Protein AF-A0A818IK71-F1 (afdb_monomer)

pLDDT: mean 75.48, std 11.67, range [51.28, 91.12]

Structure (mmCIF, N/CA/C/O backbone):
data_AF-A0A818IK71-F1
#
_entry.id   AF-A0A818IK71-F1
#
loop_
_atom_site.group_PDB
_atom_site.id
_atom_site.type_symbol
_atom_site.label_atom_id
_atom_site.label_alt_id
_atom_site.label_comp_id
_atom_site.label_asym_id
_atom_site.label_entity_id
_atom_site.label_seq_id
_atom_site.pdbx_PDB_ins_code
_atom_site.Cartn_x
_atom_site.Cartn_y
_atom_site.Cartn_z
_atom_site.occupancy
_atom_site.B_iso_or_equiv
_atom_site.auth_seq_id
_atom_site.auth_comp_id
_atom_site.auth_asym_id
_atom_site.auth_atom_id
_atom_site.pdbx_PDB_model_num
ATOM 1 N N . MET A 1 1 ? 51.322 -17.852 -29.581 1.00 52.16 1 MET A N 1
ATOM 2 C CA . MET A 1 1 ? 50.032 -17.167 -29.373 1.00 52.16 1 MET A CA 1
ATOM 3 C C . MET A 1 1 ? 49.136 -17.430 -30.568 1.00 52.16 1 MET A C 1
ATOM 5 O O . MET A 1 1 ? 49.521 -17.115 -31.693 1.00 52.16 1 MET A O 1
ATOM 9 N N . SER A 1 2 ? 48.009 -18.091 -30.328 1.00 68.38 2 SER A N 1
ATOM 10 C CA . SER A 1 2 ? 47.021 -18.501 -31.328 1.00 68.38 2 SER A CA 1
ATOM 11 C C . SER A 1 2 ? 46.136 -17.320 -31.744 1.00 68.38 2 SER A C 1
ATOM 13 O O . SER A 1 2 ? 45.881 -16.411 -30.957 1.00 68.38 2 SER A O 1
ATOM 15 N N . ALA A 1 3 ? 45.623 -17.326 -32.978 1.00 66.44 3 ALA A N 1
ATOM 16 C CA . ALA A 1 3 ? 44.717 -16.287 -33.482 1.00 66.44 3 ALA A CA 1
ATOM 17 C C . ALA A 1 3 ? 43.432 -16.138 -32.638 1.00 66.44 3 ALA A C 1
ATOM 19 O O . ALA A 1 3 ? 42.824 -15.070 -32.630 1.00 66.44 3 ALA A O 1
ATOM 20 N N . ALA A 1 4 ? 43.043 -17.187 -31.905 1.00 66.56 4 ALA A N 1
ATOM 21 C CA . ALA A 1 4 ? 41.929 -17.151 -30.962 1.00 66.56 4 ALA A CA 1
ATOM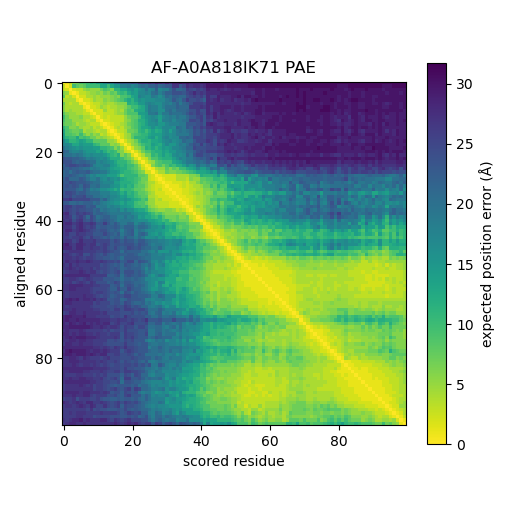 22 C C . ALA A 1 4 ? 42.236 -16.307 -29.711 1.00 66.56 4 ALA A C 1
ATOM 24 O O . ALA A 1 4 ? 41.365 -15.586 -29.237 1.00 66.56 4 ALA A O 1
ATOM 25 N N . GLU A 1 5 ? 43.479 -16.336 -29.222 1.00 63.03 5 GLU A N 1
ATOM 26 C CA . GLU A 1 5 ? 43.912 -15.546 -28.060 1.00 63.03 5 GLU A CA 1
ATOM 27 C C . GLU A 1 5 ? 43.975 -14.058 -28.413 1.00 63.03 5 GLU A C 1
ATOM 29 O O . GLU A 1 5 ? 43.506 -13.230 -27.646 1.00 63.03 5 GLU A O 1
ATOM 34 N N . ARG A 1 6 ? 44.433 -13.721 -29.628 1.00 61.62 6 ARG A N 1
ATOM 35 C CA . ARG A 1 6 ? 44.440 -12.333 -30.127 1.00 61.62 6 ARG A CA 1
ATOM 36 C C . ARG A 1 6 ? 43.037 -11.756 -30.317 1.00 61.62 6 ARG A C 1
ATOM 38 O O . ARG A 1 6 ? 42.833 -10.580 -30.059 1.00 61.62 6 ARG A O 1
ATOM 45 N N . LYS A 1 7 ? 42.071 -12.568 -30.763 1.00 63.56 7 LYS A N 1
ATOM 46 C CA . LYS A 1 7 ? 40.665 -12.142 -30.879 1.00 63.56 7 LYS A CA 1
ATOM 47 C C . LYS A 1 7 ? 40.010 -11.949 -29.517 1.00 63.56 7 LYS A C 1
ATOM 49 O O . LYS A 1 7 ? 39.243 -11.012 -29.357 1.00 63.56 7 LYS A O 1
ATOM 54 N N . LYS A 1 8 ? 40.319 -12.822 -28.556 1.00 64.12 8 LYS A N 1
ATOM 55 C CA . LYS A 1 8 ? 39.817 -12.705 -27.186 1.00 64.12 8 LYS A CA 1
ATOM 56 C C . LYS A 1 8 ? 40.383 -11.460 -26.499 1.00 64.12 8 LYS A C 1
ATOM 58 O O . LYS A 1 8 ? 39.615 -10.695 -25.944 1.00 64.12 8 LYS A O 1
ATOM 63 N N . GLN A 1 9 ? 41.683 -11.218 -26.645 1.00 59.75 9 GLN A N 1
ATOM 64 C CA . GLN A 1 9 ? 42.355 -10.044 -26.092 1.00 59.75 9 GLN A CA 1
ATOM 65 C C . GLN A 1 9 ? 41.869 -8.734 -26.732 1.00 59.75 9 GLN A C 1
ATOM 67 O O . GLN A 1 9 ? 41.582 -7.790 -26.016 1.00 59.75 9 GLN A O 1
ATOM 72 N N . ALA A 1 10 ? 41.662 -8.700 -28.054 1.00 61.91 10 ALA A N 1
ATOM 73 C CA . ALA A 1 10 ? 41.094 -7.527 -28.726 1.00 61.91 10 ALA A CA 1
ATOM 74 C C . ALA A 1 10 ? 39.627 -7.257 -28.344 1.00 61.91 10 ALA A C 1
ATOM 76 O O . ALA A 1 10 ? 39.170 -6.122 -28.415 1.00 61.91 10 ALA A O 1
ATOM 77 N N . GLN A 1 11 ? 38.872 -8.294 -27.971 1.00 58.72 11 GLN A N 1
ATOM 78 C CA . GLN A 1 11 ? 37.500 -8.132 -27.496 1.00 58.72 11 GLN A CA 1
ATOM 79 C C . GLN A 1 11 ? 37.454 -7.649 -26.042 1.00 58.72 11 GLN A C 1
ATOM 81 O O . GLN A 1 11 ? 36.619 -6.819 -25.711 1.00 58.72 11 GLN A O 1
ATOM 86 N N . GLU A 1 12 ? 38.380 -8.115 -25.209 1.00 60.09 12 GLU A N 1
ATOM 87 C CA . GLU A 1 12 ? 38.538 -7.676 -23.819 1.00 60.09 12 GLU A CA 1
ATOM 88 C C . GLU A 1 12 ? 39.040 -6.218 -23.755 1.00 60.09 12 GLU A C 1
ATOM 90 O O . GLU A 1 12 ? 38.480 -5.413 -23.020 1.00 60.09 12 GLU A O 1
ATOM 95 N N . GLU A 1 13 ? 39.982 -5.833 -24.626 1.00 57.97 13 GLU A N 1
ATOM 96 C CA . G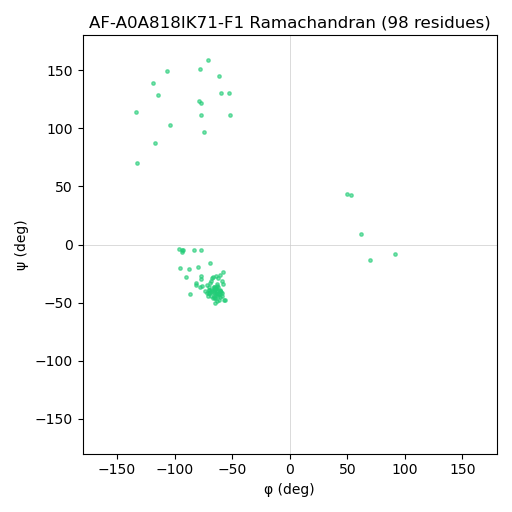LU A 1 13 ? 40.426 -4.438 -24.802 1.00 57.97 13 GLU A CA 1
ATOM 97 C C . GLU A 1 13 ? 39.296 -3.529 -25.324 1.00 57.97 13 GLU A C 1
ATOM 99 O O . GLU A 1 13 ? 39.151 -2.399 -24.865 1.00 57.97 13 GLU A O 1
ATOM 104 N N . ALA A 1 14 ? 38.442 -4.022 -26.230 1.00 59.28 14 ALA A N 1
ATOM 105 C CA . ALA A 1 14 ? 37.281 -3.269 -26.712 1.00 59.28 14 ALA A CA 1
ATOM 106 C C . ALA A 1 14 ? 36.189 -3.091 -25.638 1.00 59.28 14 ALA A C 1
ATOM 108 O O . ALA A 1 14 ? 35.495 -2.074 -25.628 1.00 59.28 14 ALA A O 1
ATOM 109 N N . GLU A 1 15 ? 36.019 -4.064 -24.738 1.00 57.16 15 GLU A N 1
ATOM 110 C CA . GLU A 1 15 ? 35.119 -3.965 -23.581 1.00 57.16 15 GLU A CA 1
ATOM 111 C C . GLU A 1 15 ? 35.668 -2.997 -22.513 1.00 57.16 15 GLU A C 1
ATOM 113 O O . GLU A 1 15 ? 34.892 -2.262 -21.899 1.00 57.16 15 GLU A O 1
ATOM 118 N N . GLU A 1 16 ? 36.992 -2.936 -22.338 1.00 56.38 16 GLU A N 1
ATOM 119 C CA . GLU A 1 16 ? 37.672 -2.011 -21.421 1.00 56.38 16 GLU A CA 1
ATOM 120 C C . GLU A 1 16 ? 37.683 -0.560 -21.951 1.00 56.38 16 GLU A C 1
ATOM 122 O O . GLU A 1 16 ? 37.383 0.370 -21.199 1.00 56.38 16 GLU A O 1
ATOM 127 N N . GLU A 1 17 ? 37.894 -0.339 -23.256 1.00 55.78 17 GLU A N 1
ATOM 128 C CA . GLU A 1 17 ? 37.748 0.988 -23.889 1.00 55.78 17 GLU A CA 1
ATOM 129 C C . GLU A 1 17 ? 36.303 1.519 -23.821 1.00 55.78 17 GLU A C 1
ATOM 131 O O . GLU A 1 17 ? 36.088 2.717 -23.613 1.00 55.78 17 GLU A O 1
ATOM 136 N N . LEU A 1 18 ? 35.299 0.637 -23.926 1.00 56.91 18 LEU A N 1
ATOM 137 C CA . LEU A 1 18 ? 33.885 0.996 -23.747 1.00 56.91 18 LEU A CA 1
ATOM 138 C C . LEU A 1 18 ? 33.587 1.467 -22.309 1.00 56.91 18 LEU A C 1
ATOM 140 O O . LEU A 1 18 ? 32.656 2.246 -22.097 1.00 56.91 18 LEU A O 1
ATOM 144 N N . LEU A 1 19 ? 34.371 1.009 -21.329 1.00 52.38 19 LEU A N 1
ATOM 145 C CA . LEU A 1 19 ? 34.233 1.363 -19.916 1.00 52.38 19 LEU A CA 1
ATOM 146 C C . LEU A 1 19 ? 34.887 2.715 -19.586 1.00 52.38 19 LEU A C 1
ATOM 148 O O . LEU A 1 19 ? 34.377 3.450 -18.743 1.00 52.38 19 LEU A O 1
ATOM 152 N N . ILE A 1 20 ? 35.979 3.065 -20.273 1.00 53.72 20 ILE A N 1
ATOM 153 C CA . ILE A 1 20 ? 36.748 4.299 -20.031 1.00 53.72 20 ILE A CA 1
ATOM 154 C C . ILE A 1 20 ? 36.042 5.540 -20.617 1.00 53.72 20 ILE A C 1
ATOM 156 O O . ILE A 1 20 ? 36.165 6.632 -20.071 1.00 53.72 20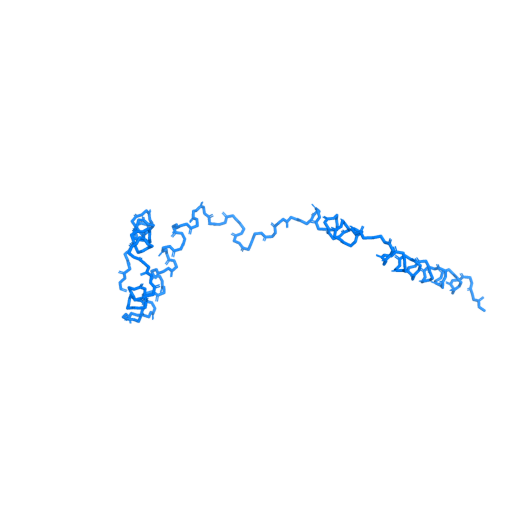 ILE A O 1
ATOM 160 N N . GLY A 1 21 ? 35.219 5.390 -21.663 1.00 52.03 21 GLY A N 1
ATOM 161 C CA . GLY A 1 21 ? 34.444 6.498 -22.250 1.00 52.03 21 GLY A CA 1
ATOM 162 C C . GLY A 1 21 ? 33.188 6.929 -21.470 1.00 52.03 21 GLY A C 1
ATOM 163 O O . GLY A 1 21 ? 32.530 7.898 -21.859 1.00 52.03 21 GLY A O 1
ATOM 164 N N . LEU A 1 22 ? 32.826 6.221 -20.392 1.00 51.28 22 LEU A N 1
ATOM 165 C CA . LEU A 1 22 ? 31.624 6.507 -19.596 1.00 51.28 22 LEU A CA 1
ATOM 166 C C . LEU A 1 22 ? 31.784 7.673 -18.609 1.00 51.28 22 LEU A C 1
ATOM 168 O O . LEU A 1 22 ? 30.771 8.206 -18.155 1.00 51.28 22 LEU A O 1
ATOM 172 N N . ASP A 1 23 ? 33.017 8.050 -18.266 1.00 54.12 23 ASP A N 1
ATOM 173 C CA . ASP A 1 23 ? 33.297 9.059 -17.230 1.00 54.12 23 ASP A CA 1
ATOM 174 C C . ASP A 1 23 ? 33.314 10.499 -17.793 1.00 54.12 23 ASP A C 1
ATOM 176 O O . ASP A 1 23 ? 33.056 11.460 -17.071 1.00 54.12 23 ASP A O 1
ATOM 180 N N . ASP A 1 24 ? 33.519 10.657 -19.108 1.00 56.72 24 ASP A N 1
ATOM 181 C CA . ASP A 1 24 ? 33.606 11.963 -19.791 1.00 56.72 24 ASP A CA 1
ATOM 182 C C . ASP A 1 24 ? 32.269 12.461 -20.377 1.00 56.72 24 ASP A C 1
ATOM 184 O O . ASP A 1 24 ? 32.181 13.576 -20.901 1.00 56.72 24 ASP A O 1
ATOM 188 N N . THR A 1 25 ? 31.204 11.655 -20.302 1.00 61.81 25 THR A N 1
ATOM 189 C CA . THR A 1 25 ? 29.865 12.031 -20.781 1.00 61.81 25 THR A CA 1
ATOM 190 C C . THR A 1 25 ? 28.863 12.067 -19.630 1.00 61.81 25 THR A C 1
ATOM 192 O O . THR A 1 25 ? 28.174 11.071 -19.370 1.00 61.81 25 THR A O 1
ATOM 195 N N . PRO A 1 26 ? 28.733 13.216 -18.932 1.00 58.84 26 PRO A N 1
ATOM 196 C CA . PRO A 1 26 ? 27.638 13.398 -17.992 1.00 58.84 26 PRO A CA 1
ATOM 197 C C . PRO A 1 26 ? 26.329 13.099 -18.733 1.00 58.84 26 PRO A C 1
ATOM 199 O O . PRO A 1 26 ? 26.122 13.565 -19.848 1.00 58.84 26 PRO A O 1
ATOM 202 N N . ASP A 1 27 ? 25.492 12.261 -18.123 1.00 60.88 27 ASP A N 1
ATOM 203 C CA . ASP A 1 27 ? 24.215 11.737 -18.631 1.00 60.88 27 ASP A CA 1
ATOM 204 C C . ASP A 1 27 ? 24.230 10.402 -19.402 1.00 60.88 27 ASP A C 1
ATOM 206 O O . ASP A 1 27 ? 23.152 9.829 -19.606 1.00 60.88 27 ASP A O 1
ATOM 210 N N . TYR A 1 28 ? 25.385 9.813 -19.739 1.00 72.38 28 TYR A N 1
ATOM 211 C CA . TYR A 1 28 ? 25.393 8.492 -20.390 1.00 72.38 28 TYR A CA 1
ATOM 212 C C . TYR A 1 28 ? 24.840 7.393 -19.475 1.00 72.38 28 TYR A C 1
ATOM 214 O O . TYR A 1 28 ? 23.925 6.668 -19.855 1.00 72.38 28 TYR A O 1
ATOM 222 N N . THR A 1 29 ? 25.330 7.287 -18.240 1.00 69.06 29 THR A N 1
ATOM 223 C CA . THR A 1 29 ? 24.881 6.281 -17.261 1.00 69.06 29 THR A CA 1
ATOM 224 C C . THR A 1 29 ? 23.365 6.321 -16.988 1.00 69.06 29 THR A C 1
ATOM 226 O O . THR A 1 29 ? 22.710 5.269 -17.046 1.00 69.06 29 THR A O 1
ATOM 229 N N . PRO A 1 30 ? 22.736 7.490 -16.733 1.00 72.31 30 PRO A N 1
ATOM 230 C CA . PRO A 1 30 ? 21.284 7.559 -16.584 1.00 72.31 30 PRO A 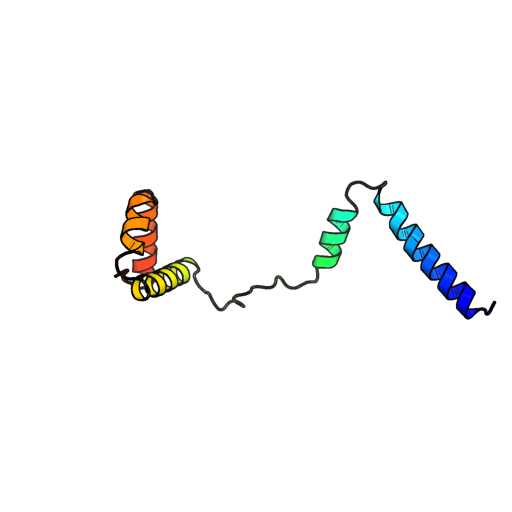CA 1
ATOM 231 C C . PRO A 1 30 ? 20.527 7.296 -17.899 1.00 72.31 30 PRO A C 1
ATOM 233 O O . PRO A 1 30 ? 19.433 6.728 -17.857 1.00 72.31 30 PRO A O 1
ATOM 236 N N . ALA A 1 31 ? 21.076 7.646 -19.067 1.00 77.12 31 ALA A N 1
ATOM 237 C CA . ALA A 1 31 ? 20.461 7.320 -20.357 1.00 77.12 31 ALA A CA 1
ATOM 238 C C . ALA A 1 31 ? 20.547 5.817 -20.685 1.00 77.12 31 ALA A C 1
ATOM 240 O O . ALA A 1 31 ? 19.549 5.214 -21.083 1.00 77.12 31 ALA A O 1
ATOM 241 N N . PHE A 1 32 ? 21.704 5.194 -20.458 1.00 77.31 32 PHE A N 1
ATOM 242 C CA . PHE A 1 32 ? 21.950 3.768 -20.651 1.00 77.31 32 PHE A CA 1
ATOM 243 C C . PHE A 1 32 ? 21.083 2.928 -19.722 1.00 77.31 32 PHE A C 1
ATOM 245 O O . PHE A 1 32 ? 20.404 2.023 -20.192 1.00 77.31 32 PHE A O 1
ATOM 252 N N . SER A 1 33 ? 21.032 3.253 -18.426 1.00 74.50 33 SER A N 1
ATOM 253 C CA . SER A 1 33 ? 20.137 2.561 -17.489 1.00 74.50 33 SER A CA 1
ATOM 254 C C . SER A 1 33 ? 18.677 2.683 -17.933 1.00 74.50 33 SER A C 1
ATOM 256 O O . SER A 1 33 ? 17.971 1.678 -18.012 1.00 74.50 33 SER A O 1
ATOM 258 N N . ARG A 1 34 ? 18.227 3.874 -18.345 1.00 77.62 34 ARG A N 1
ATOM 259 C CA . ARG A 1 34 ? 16.872 4.057 -18.883 1.00 77.62 34 ARG A CA 1
ATOM 260 C C . ARG A 1 34 ? 16.611 3.189 -20.116 1.00 77.62 34 ARG A C 1
ATOM 262 O O . ARG A 1 34 ? 15.536 2.610 -20.205 1.00 77.62 34 ARG A O 1
ATOM 269 N N . LEU A 1 35 ? 17.567 3.069 -21.037 1.00 79.00 35 LEU A N 1
ATOM 270 C CA . LEU A 1 35 ? 17.450 2.233 -22.238 1.00 79.00 35 LEU A CA 1
ATOM 271 C C . LEU A 1 35 ? 17.513 0.730 -21.928 1.00 79.00 35 LEU A C 1
ATOM 273 O O . LEU A 1 35 ? 16.716 -0.036 -22.469 1.00 79.00 35 LEU A O 1
ATOM 277 N N . ALA A 1 36 ? 18.408 0.312 -21.034 1.00 78.56 36 ALA A N 1
ATOM 278 C CA . ALA A 1 36 ? 18.560 -1.072 -20.591 1.00 78.56 36 ALA A CA 1
ATOM 279 C C . ALA A 1 36 ? 17.286 -1.582 -19.898 1.00 78.56 36 ALA A C 1
ATOM 281 O O . ALA A 1 36 ? 16.874 -2.724 -20.106 1.00 78.56 36 ALA A O 1
ATOM 282 N N . PHE A 1 37 ? 16.614 -0.711 -19.140 1.00 71.56 37 PHE A N 1
ATOM 283 C CA . PHE A 1 37 ? 15.362 -1.023 -18.451 1.00 71.56 37 PHE A CA 1
ATOM 284 C C . PHE A 1 37 ? 14.097 -0.652 -19.247 1.00 71.56 37 PHE A C 1
ATOM 286 O O . PHE A 1 37 ? 13.005 -1.047 -18.851 1.00 71.56 37 PHE A O 1
ATOM 293 N N . ALA A 1 38 ? 14.207 0.019 -20.403 1.00 74.19 38 ALA A N 1
ATOM 294 C CA . ALA A 1 38 ? 13.051 0.444 -21.210 1.00 74.19 38 ALA A CA 1
ATOM 295 C C . ALA A 1 38 ? 12.201 -0.721 -21.741 1.00 74.19 38 ALA A C 1
ATOM 297 O O . ALA A 1 38 ? 11.004 -0.560 -21.971 1.00 74.19 38 ALA A O 1
ATOM 298 N N . LYS A 1 39 ? 12.816 -1.889 -21.962 1.00 68.00 39 LYS A N 1
ATOM 299 C CA . LYS A 1 39 ? 12.128 -3.102 -22.432 1.00 68.00 39 LYS A CA 1
ATOM 300 C C . LYS A 1 39 ? 11.731 -4.050 -21.305 1.00 68.00 39 LYS A C 1
ATOM 302 O O . LYS A 1 39 ? 11.103 -5.070 -21.585 1.00 68.00 39 LYS A O 1
ATOM 307 N N . GLN A 1 40 ? 12.098 -3.755 -20.057 1.00 74.00 40 GLN A N 1
ATOM 308 C CA . GLN A 1 40 ? 11.650 -4.578 -18.945 1.00 74.00 40 GLN A CA 1
ATOM 309 C C . GLN A 1 40 ? 10.194 -4.228 -18.630 1.00 74.00 40 GLN A C 1
ATOM 311 O O . GLN A 1 40 ? 9.890 -3.062 -18.364 1.00 74.00 40 GLN A O 1
ATOM 316 N N . PRO A 1 41 ? 9.269 -5.204 -18.677 1.00 70.38 41 PRO A N 1
ATOM 317 C CA . PRO A 1 41 ? 7.906 -4.953 -18.249 1.00 70.38 41 PRO A CA 1
ATOM 318 C C . PRO A 1 41 ? 7.953 -4.525 -16.783 1.00 70.38 41 PRO A C 1
ATOM 320 O O . PRO A 1 41 ? 8.611 -5.170 -15.962 1.00 70.38 41 PRO A O 1
ATOM 323 N N . ARG A 1 42 ? 7.275 -3.418 -16.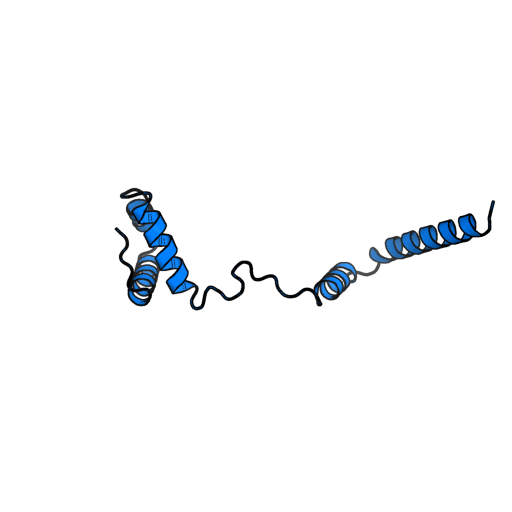456 1.00 72.38 42 ARG A N 1
ATOM 324 C CA . ARG A 1 42 ? 7.138 -2.960 -15.071 1.00 72.38 42 ARG A CA 1
ATOM 325 C C . ARG A 1 42 ? 6.627 -4.140 -14.252 1.00 72.38 42 ARG A C 1
ATOM 327 O O . ARG A 1 42 ? 5.510 -4.600 -14.468 1.00 72.38 42 ARG A O 1
ATOM 334 N N . THR A 1 43 ? 7.474 -4.656 -13.368 1.00 76.44 43 THR A N 1
ATOM 335 C CA . THR A 1 43 ? 7.124 -5.814 -12.550 1.00 76.44 43 THR A CA 1
ATOM 336 C C . THR A 1 43 ? 6.161 -5.329 -11.479 1.00 76.44 43 THR A C 1
ATOM 338 O O . THR A 1 43 ? 6.567 -4.737 -10.482 1.00 76.44 43 THR A O 1
ATOM 341 N N . ASP A 1 44 ? 4.868 -5.499 -11.733 1.00 78.56 44 ASP A N 1
ATOM 342 C CA . ASP A 1 44 ? 3.855 -5.332 -10.704 1.00 78.56 44 ASP A CA 1
ATOM 343 C C . ASP A 1 44 ? 3.868 -6.581 -9.821 1.00 78.56 44 ASP A C 1
ATOM 345 O O . ASP A 1 44 ? 3.501 -7.666 -10.268 1.00 78.56 44 ASP A O 1
ATOM 349 N N . LEU A 1 45 ? 4.301 -6.425 -8.569 1.00 78.94 45 LEU A N 1
ATOM 350 C CA . LEU A 1 45 ? 4.337 -7.509 -7.583 1.00 78.94 45 LEU A CA 1
ATOM 351 C C . LEU A 1 45 ? 2.945 -8.087 -7.309 1.00 78.94 45 LEU A C 1
ATOM 353 O O . LEU A 1 45 ? 2.824 -9.250 -6.938 1.00 78.94 45 LEU A O 1
ATOM 357 N N . PHE A 1 46 ? 1.900 -7.284 -7.512 1.00 78.38 46 PHE A N 1
ATOM 358 C CA . PHE A 1 46 ? 0.518 -7.714 -7.349 1.00 78.38 46 PHE A CA 1
ATOM 359 C C . PHE A 1 46 ? -0.097 -8.213 -8.653 1.00 78.38 46 PHE A C 1
ATOM 361 O O . PHE A 1 46 ? -1.228 -8.689 -8.634 1.00 78.38 46 PHE A O 1
ATOM 368 N N . GLY A 1 47 ? 0.626 -8.122 -9.775 1.00 73.25 47 GLY A N 1
ATOM 369 C CA . GLY A 1 47 ? 0.220 -8.664 -11.068 1.00 73.25 47 GLY A CA 1
ATOM 370 C C . GLY A 1 47 ? -1.201 -8.278 -11.474 1.00 73.25 47 GLY A C 1
ATOM 371 O O . GLY A 1 47 ? -1.948 -9.145 -11.920 1.00 73.25 47 GLY A O 1
ATOM 372 N N . SER A 1 48 ? -1.607 -7.016 -11.280 1.00 72.19 48 SER A N 1
ATOM 373 C CA . SER A 1 48 ? -2.977 -6.505 -11.490 1.00 72.19 48 SER A CA 1
ATOM 374 C C . SER A 1 48 ? -4.089 -7.118 -10.616 1.00 72.19 48 SER A C 1
ATOM 376 O O . SER A 1 48 ? -5.264 -6.813 -10.807 1.00 72.19 48 SER A O 1
ATOM 378 N N . SER A 1 49 ? -3.747 -7.928 -9.610 1.00 77.19 49 SER A N 1
ATOM 379 C CA . SER A 1 49 ? -4.711 -8.570 -8.704 1.00 77.19 49 SER A CA 1
ATOM 380 C C . SER A 1 49 ? -5.416 -7.591 -7.758 1.00 77.19 49 SER A C 1
ATOM 382 O O . SER A 1 49 ? -6.421 -7.960 -7.148 1.00 77.19 49 SER A O 1
ATOM 384 N N . ILE A 1 50 ? -4.901 -6.366 -7.600 1.00 82.56 50 ILE A N 1
ATOM 385 C CA . ILE A 1 50 ? -5.489 -5.339 -6.734 1.00 82.56 50 ILE A CA 1
ATOM 386 C C . ILE A 1 50 ? -6.208 -4.292 -7.596 1.00 82.56 50 ILE A C 1
ATOM 388 O O . ILE A 1 50 ? -5.548 -3.424 -8.167 1.00 82.56 50 ILE A O 1
ATOM 392 N N . PRO A 1 51 ? -7.551 -4.330 -7.673 1.00 78.06 51 PRO A N 1
ATOM 393 C CA . PRO A 1 51 ? -8.320 -3.385 -8.482 1.00 78.06 51 PRO A CA 1
ATOM 394 C C . PRO A 1 51 ? -8.446 -1.996 -7.833 1.00 78.06 51 PRO A C 1
ATOM 396 O O . PRO A 1 51 ? -8.416 -0.991 -8.535 1.00 78.06 51 PRO A O 1
ATOM 399 N N . ASP A 1 52 ? -8.565 -1.921 -6.500 1.00 84.25 52 ASP A N 1
ATOM 400 C CA . ASP A 1 52 ? -8.539 -0.658 -5.748 1.00 84.25 52 ASP A CA 1
ATOM 401 C C . ASP A 1 52 ? -7.609 -0.795 -4.539 1.00 84.25 52 ASP A C 1
ATOM 403 O O . ASP A 1 52 ? -7.878 -1.547 -3.595 1.00 84.25 52 ASP A O 1
ATOM 407 N N . ALA A 1 53 ? -6.512 -0.037 -4.568 1.00 85.94 53 ALA A N 1
ATOM 408 C CA . ALA A 1 53 ? -5.516 -0.011 -3.504 1.00 85.94 53 ALA A CA 1
ATOM 409 C C . ALA A 1 53 ? -6.114 0.408 -2.152 1.00 85.94 53 ALA A C 1
ATOM 411 O O . ALA A 1 53 ? -5.678 -0.083 -1.112 1.00 85.94 53 ALA A O 1
ATOM 412 N N . ARG A 1 54 ? -7.143 1.265 -2.147 1.00 88.81 54 ARG A N 1
ATOM 413 C CA . ARG A 1 54 ? -7.799 1.735 -0.916 1.00 88.81 54 ARG A CA 1
ATOM 414 C C . ARG A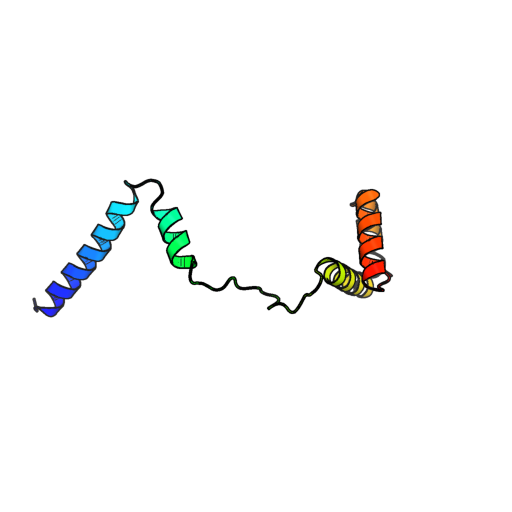 1 54 ? -8.595 0.617 -0.257 1.00 88.81 54 ARG A C 1
ATOM 416 O O . ARG A 1 54 ? -8.519 0.431 0.954 1.00 88.81 54 ARG A O 1
ATOM 423 N N . CYS A 1 55 ? -9.307 -0.166 -1.064 1.00 87.44 55 CYS A N 1
ATOM 424 C CA . CYS A 1 55 ? -10.054 -1.317 -0.569 1.00 87.44 55 CYS A CA 1
ATOM 425 C C . CYS A 1 55 ? -9.113 -2.425 -0.083 1.00 87.44 55 CYS A C 1
ATOM 427 O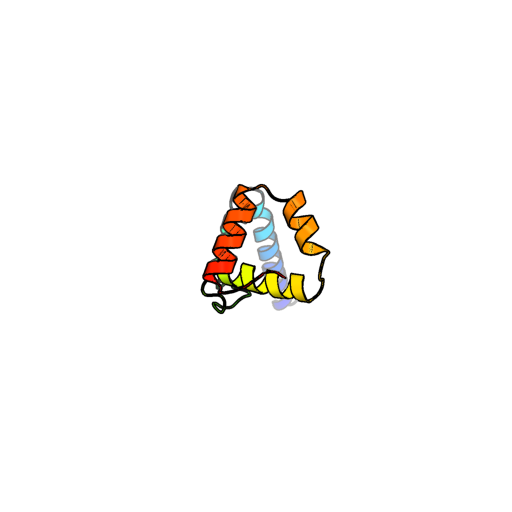 O . CYS A 1 55 ? -9.378 -3.056 0.937 1.00 87.44 55 CYS A O 1
ATOM 429 N N . HIS A 1 56 ? -8.002 -2.647 -0.789 1.00 88.81 56 HIS A N 1
ATOM 430 C CA . HIS A 1 56 ? -6.990 -3.611 -0.363 1.00 88.81 56 HIS A CA 1
ATOM 431 C C . HIS A 1 56 ? -6.325 -3.197 0.953 1.00 88.81 56 HIS A C 1
ATOM 433 O O . HIS A 1 56 ? -6.196 -4.020 1.853 1.00 88.81 56 HIS A O 1
ATOM 439 N N . LEU A 1 57 ? -5.992 -1.912 1.113 1.00 89.88 57 LEU A N 1
ATOM 440 C CA . LEU A 1 57 ? -5.479 -1.375 2.373 1.00 89.88 57 LEU A CA 1
ATOM 441 C C . LEU A 1 57 ? -6.450 -1.634 3.532 1.00 89.88 57 LEU A C 1
ATOM 443 O O . LEU A 1 57 ? -6.028 -2.117 4.579 1.00 89.88 57 LEU A O 1
ATOM 447 N N . ALA A 1 58 ? -7.743 -1.353 3.344 1.00 90.12 58 ALA A N 1
ATOM 448 C CA . ALA A 1 58 ? -8.755 -1.585 4.373 1.00 90.12 58 ALA A CA 1
ATOM 449 C C . ALA A 1 58 ? -8.854 -3.068 4.781 1.00 90.12 58 ALA A C 1
ATOM 451 O O . ALA A 1 58 ? -8.955 -3.367 5.970 1.00 90.12 58 ALA A O 1
ATOM 452 N N . LYS A 1 59 ? -8.762 -3.997 3.820 1.00 88.56 59 LYS A N 1
ATOM 453 C CA . LYS A 1 59 ? -8.743 -5.446 4.093 1.00 88.56 59 LYS A CA 1
ATOM 454 C C . LYS A 1 59 ? -7.499 -5.870 4.872 1.00 88.56 59 LYS A C 1
ATOM 456 O O . LYS A 1 59 ? -7.626 -6.542 5.888 1.00 88.56 59 LYS A O 1
ATOM 461 N N . CYS A 1 60 ? -6.318 -5.408 4.465 1.00 88.88 60 CYS A N 1
ATOM 462 C CA . CYS A 1 60 ? -5.081 -5.682 5.198 1.00 88.88 60 CYS A CA 1
ATOM 463 C C . CYS A 1 60 ? -5.128 -5.125 6.629 1.00 88.88 60 CYS A C 1
ATOM 465 O O . CYS A 1 60 ? -4.666 -5.773 7.565 1.00 88.88 60 CYS A O 1
ATOM 467 N N . LEU A 1 61 ? -5.714 -3.939 6.823 1.00 87.88 61 LEU A N 1
ATOM 468 C CA . LEU A 1 61 ? -5.902 -3.361 8.155 1.00 87.88 61 LEU A CA 1
ATOM 469 C C . LEU A 1 61 ? -6.860 -4.193 9.017 1.00 87.88 61 LEU A C 1
ATOM 471 O O . LEU A 1 61 ? -6.622 -4.346 10.215 1.00 87.88 61 LEU A O 1
ATOM 475 N N . GLN A 1 62 ? -7.912 -4.763 8.430 1.00 87.75 62 GLN A N 1
ATOM 476 C CA . GLN A 1 62 ? -8.796 -5.692 9.134 1.00 87.75 62 GLN A CA 1
ATOM 477 C C . GLN A 1 62 ? -8.086 -6.979 9.537 1.00 87.75 62 GLN A C 1
ATOM 479 O O . GLN A 1 62 ? -8.233 -7.424 10.673 1.00 87.75 62 GLN A O 1
ATOM 484 N N . GLU A 1 63 ? -7.316 -7.583 8.637 1.00 88.25 63 GLU A N 1
ATOM 485 C CA . GLU A 1 63 ? -6.543 -8.788 8.956 1.00 88.25 63 GLU A CA 1
ATOM 486 C C . GLU A 1 63 ? -5.551 -8.519 10.094 1.00 88.25 63 GLU A C 1
ATOM 488 O O . GLU A 1 63 ? -5.421 -9.321 11.023 1.00 88.25 63 GLU A O 1
ATOM 493 N N . LEU A 1 64 ? -4.904 -7.352 10.065 1.00 85.94 64 LEU A N 1
ATOM 494 C CA . LEU A 1 64 ? -3.950 -6.936 11.084 1.00 85.94 64 LEU A CA 1
ATOM 495 C C . LEU A 1 64 ? -4.615 -6.691 12.445 1.00 85.94 64 LEU A C 1
ATOM 497 O O . LEU A 1 64 ? -4.126 -7.178 13.463 1.00 85.94 64 LEU A O 1
ATOM 501 N N . THR A 1 65 ? -5.741 -5.975 12.465 1.00 85.56 65 THR A N 1
ATOM 502 C CA . THR A 1 65 ? -6.523 -5.733 13.692 1.00 85.56 65 THR A CA 1
ATOM 503 C C . THR A 1 65 ? -7.098 -7.030 14.259 1.00 85.56 65 THR A C 1
ATOM 505 O O . THR A 1 65 ? -7.011 -7.258 15.463 1.00 85.56 65 THR A O 1
ATOM 508 N N . SER A 1 66 ? -7.553 -7.943 13.396 1.00 84.06 66 SER A N 1
ATOM 509 C CA . SER A 1 66 ? -8.038 -9.271 13.798 1.00 84.06 66 SER A CA 1
ATOM 510 C C . SER A 1 66 ? -6.929 -10.155 14.382 1.00 84.06 66 SER A C 1
ATOM 512 O O . SER A 1 66 ? -7.172 -10.911 15.320 1.00 84.06 66 SER A O 1
ATOM 514 N N . SER A 1 67 ? -5.705 -10.061 13.852 1.00 84.88 67 SER A N 1
ATOM 515 C CA . SER A 1 67 ? -4.549 -10.837 14.331 1.00 84.88 67 SER A CA 1
ATOM 516 C C . SER A 1 67 ? -3.965 -10.285 15.637 1.00 84.88 67 SER A C 1
ATOM 518 O O . SER A 1 67 ? -3.421 -11.037 16.447 1.00 84.88 67 SER A O 1
ATOM 520 N N . HIS A 1 68 ? -4.086 -8.973 15.859 1.00 82.12 68 HIS A N 1
ATOM 521 C CA . HIS A 1 68 ? -3.551 -8.272 17.028 1.00 82.12 68 HIS A CA 1
ATOM 522 C C . HIS A 1 68 ? -4.596 -7.329 17.651 1.00 82.12 68 HIS A C 1
ATOM 524 O O . HIS A 1 68 ? -4.444 -6.099 17.593 1.00 82.12 68 HIS A O 1
ATOM 530 N N . PRO A 1 69 ? -5.643 -7.888 18.286 1.00 74.06 69 PRO A N 1
ATOM 531 C CA . PRO A 1 69 ? -6.715 -7.094 18.871 1.00 74.06 69 PRO A CA 1
ATOM 532 C C . PRO A 1 69 ? -6.179 -6.160 19.968 1.00 74.06 69 PRO A C 1
ATOM 534 O O . PRO A 1 69 ? -5.260 -6.504 20.715 1.00 74.06 69 PRO A O 1
ATOM 537 N N . ASN A 1 70 ? -6.767 -4.965 20.072 1.00 73.25 70 ASN A N 1
ATOM 538 C CA . ASN A 1 70 ? -6.479 -3.899 21.053 1.00 73.25 70 ASN A CA 1
ATOM 539 C C . ASN A 1 70 ? -5.143 -3.143 20.933 1.00 73.25 70 ASN A C 1
ATOM 541 O O . ASN A 1 70 ? -4.996 -2.084 21.547 1.00 73.25 70 ASN A O 1
ATOM 545 N N . GLN A 1 71 ? -4.176 -3.618 20.147 1.00 77.88 71 GLN A N 1
ATOM 546 C CA . GLN A 1 71 ? -2.893 -2.914 20.003 1.00 77.88 71 GLN A CA 1
ATOM 547 C C . GLN A 1 71 ? -2.956 -1.844 18.914 1.00 77.88 71 GLN A C 1
ATOM 549 O O . GLN A 1 71 ? -2.474 -0.726 19.094 1.00 77.88 71 GLN A O 1
ATOM 554 N N . PHE A 1 72 ? -3.586 -2.172 17.787 1.00 78.06 72 PHE A N 1
ATOM 555 C CA . PHE A 1 72 ? -3.465 -1.359 16.582 1.00 78.06 72 PHE A CA 1
ATOM 556 C C . PHE A 1 72 ? -4.388 -0.134 16.574 1.00 78.06 72 PHE A C 1
ATOM 558 O O . PHE A 1 72 ? -3.985 0.939 16.128 1.00 78.06 72 PHE A O 1
ATOM 565 N N . LEU A 1 73 ? -5.594 -0.254 17.141 1.00 78.12 73 LEU A N 1
ATOM 566 C CA . LEU A 1 73 ? -6.542 0.862 17.238 1.00 78.12 73 LEU A CA 1
ATOM 567 C C . LEU A 1 73 ? -5.971 2.028 18.056 1.00 78.12 73 LEU A C 1
ATOM 569 O O . LEU A 1 73 ? -6.021 3.169 17.607 1.00 78.12 73 LEU A O 1
ATOM 573 N N . SER A 1 74 ? -5.349 1.739 19.201 1.00 80.38 74 SER A N 1
ATOM 574 C CA . SER A 1 74 ? -4.733 2.756 20.065 1.00 80.38 74 SER A CA 1
ATOM 575 C C . SER A 1 74 ? -3.564 3.476 19.383 1.00 80.38 74 SER A C 1
ATOM 577 O O . SER A 1 74 ? -3.379 4.681 19.550 1.00 80.38 74 SER A O 1
ATOM 579 N N . VAL A 1 75 ? -2.769 2.751 18.591 1.00 83.38 75 VAL A N 1
ATOM 580 C CA . VAL A 1 75 ? -1.655 3.330 17.825 1.00 83.38 75 VAL A CA 1
ATOM 581 C C . VAL A 1 75 ? -2.182 4.204 16.691 1.00 83.38 75 VAL A C 1
ATOM 583 O O . VAL A 1 75 ? -1.684 5.310 16.494 1.00 83.38 75 VAL A O 1
ATOM 586 N N . MET A 1 76 ? -3.231 3.762 15.995 1.00 81.00 76 MET A N 1
ATOM 587 C CA . MET A 1 76 ? -3.875 4.557 14.954 1.00 81.00 76 MET A CA 1
ATOM 588 C C . MET A 1 76 ? -4.460 5.860 15.501 1.00 81.00 76 MET A C 1
ATOM 590 O O . MET A 1 76 ? -4.215 6.917 14.926 1.00 81.00 76 MET A O 1
ATOM 594 N N . THR A 1 77 ? -5.201 5.818 16.610 1.00 80.94 77 THR A N 1
ATOM 595 C CA . THR A 1 77 ? -5.840 7.025 17.158 1.00 80.94 77 THR A CA 1
ATOM 596 C C . THR A 1 77 ? -4.843 8.044 17.701 1.00 80.94 77 THR A C 1
ATOM 598 O O . THR A 1 77 ? -5.133 9.236 17.680 1.00 80.94 77 THR A O 1
ATOM 601 N N . ASN A 1 78 ? -3.682 7.589 18.181 1.00 84.50 78 ASN A N 1
ATOM 602 C CA . ASN A 1 78 ? -2.645 8.464 18.732 1.00 84.50 78 ASN A CA 1
ATOM 603 C C . ASN A 1 78 ? -1.631 8.938 17.678 1.00 84.50 78 ASN A C 1
ATOM 605 O O . ASN A 1 78 ? -1.031 9.997 17.848 1.00 84.50 78 ASN A O 1
ATOM 609 N N . GLY A 1 79 ? -1.413 8.157 16.616 1.00 83.62 79 GLY A N 1
ATOM 610 C CA . GLY A 1 79 ? -0.410 8.438 15.586 1.00 83.62 79 GLY A CA 1
ATOM 611 C C . GLY A 1 79 ? -0.938 9.165 14.348 1.00 83.62 79 GLY A C 1
ATOM 612 O O . GLY A 1 79 ? -0.146 9.766 13.625 1.00 83.62 79 GLY A O 1
ATOM 613 N N . LEU A 1 80 ? -2.247 9.119 14.086 1.00 85.88 80 LEU A N 1
ATOM 614 C CA . LEU A 1 80 ? -2.859 9.714 12.893 1.00 85.88 80 LEU A CA 1
ATOM 615 C C . LEU A 1 80 ? -3.635 10.987 13.226 1.00 85.88 80 LEU A C 1
ATOM 617 O O . LEU A 1 80 ? -4.232 11.128 14.295 1.00 85.88 80 LEU A O 1
ATOM 621 N N . SER A 1 81 ? -3.678 11.910 12.265 1.00 87.69 81 SER A N 1
ATOM 622 C CA . SER A 1 81 ? -4.544 13.083 12.372 1.00 87.69 81 SER A CA 1
ATOM 623 C C . SER A 1 81 ? -6.021 12.694 12.216 1.00 87.69 81 SER A C 1
ATOM 625 O O . SER A 1 81 ? -6.369 11.670 11.623 1.00 87.69 81 SER A O 1
ATOM 627 N N . LYS A 1 82 ? -6.927 13.544 12.718 1.00 84.69 82 LYS A N 1
ATOM 628 C CA . LYS A 1 82 ? -8.382 13.313 12.621 1.00 84.69 82 LYS A CA 1
ATOM 629 C C . LYS A 1 82 ? -8.862 13.167 11.171 1.00 84.69 82 LYS A C 1
ATOM 631 O O . LYS A 1 82 ? -9.773 12.392 10.907 1.00 84.69 82 LYS A O 1
ATOM 636 N N . GLU A 1 83 ? -8.238 13.884 10.241 1.00 88.75 83 GLU A N 1
ATOM 637 C CA . GLU A 1 83 ? -8.553 13.821 8.809 1.00 88.75 83 GLU A CA 1
ATOM 638 C C . GLU A 1 83 ? -8.151 12.472 8.205 1.00 88.75 83 GLU A C 1
ATOM 640 O O . GLU A 1 83 ? -8.946 11.837 7.516 1.00 88.75 83 GLU A O 1
ATOM 645 N N . GLN A 1 84 ? -6.961 11.975 8.549 1.00 87.06 84 GLN A N 1
ATOM 646 C CA . GLN A 1 84 ? -6.477 10.676 8.082 1.00 87.06 84 GLN A CA 1
ATOM 647 C C . GLN A 1 84 ? -7.329 9.522 8.617 1.00 87.06 84 GLN A C 1
ATOM 649 O O . GLN A 1 84 ? -7.628 8.581 7.883 1.00 87.06 84 GLN A O 1
ATOM 654 N N . LEU A 1 85 ? -7.771 9.604 9.876 1.00 86.31 85 LEU A N 1
ATOM 655 C CA . LEU A 1 85 ? -8.688 8.619 10.456 1.00 86.31 85 LEU A CA 1
ATOM 656 C C . LEU A 1 85 ? -10.039 8.596 9.732 1.00 86.31 85 LEU A C 1
ATOM 658 O O . LEU A 1 85 ? -10.576 7.516 9.479 1.00 86.31 85 LEU A O 1
ATOM 662 N N . LEU A 1 86 ? -10.569 9.765 9.359 1.00 88.25 86 LEU A N 1
ATOM 663 C CA . LEU A 1 86 ? -11.800 9.859 8.573 1.00 88.25 86 LEU A CA 1
ATOM 664 C C . LEU A 1 86 ? -11.632 9.245 7.182 1.00 88.25 86 LEU A C 1
ATOM 666 O O . LEU A 1 86 ? -12.523 8.536 6.720 1.00 88.25 86 LEU A O 1
ATOM 670 N N . ASP A 1 87 ? -10.503 9.476 6.518 1.00 89.19 87 ASP A N 1
ATOM 671 C CA . ASP A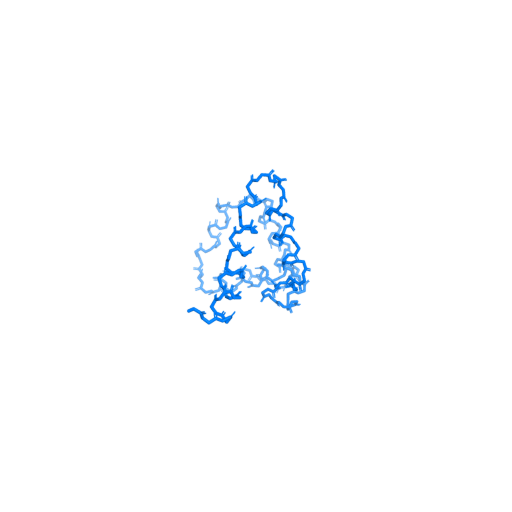 1 87 ? -10.247 8.889 5.201 1.00 89.19 87 ASP A CA 1
ATOM 672 C C . ASP A 1 87 ? -10.083 7.368 5.269 1.00 89.19 87 ASP A C 1
ATOM 674 O O . ASP A 1 87 ? -10.657 6.654 4.446 1.00 89.19 87 ASP A O 1
ATOM 678 N N . ILE A 1 88 ? -9.407 6.849 6.298 1.00 87.38 88 ILE A N 1
ATOM 679 C CA . ILE A 1 88 ? -9.324 5.402 6.533 1.00 87.38 88 ILE A CA 1
ATOM 680 C C . ILE A 1 88 ? -10.714 4.818 6.806 1.00 87.38 88 ILE A C 1
ATOM 682 O O . ILE A 1 88 ? -11.048 3.776 6.241 1.00 87.38 88 ILE A O 1
ATOM 686 N N . GLN A 1 89 ? -11.558 5.487 7.600 1.00 87.19 89 GLN A N 1
ATOM 687 C CA . GLN A 1 89 ? -12.946 5.055 7.802 1.00 87.19 89 GLN A CA 1
ATOM 688 C C . GLN A 1 89 ? -13.744 5.033 6.494 1.00 87.19 89 GLN A C 1
ATOM 690 O O . GLN A 1 89 ? -14.487 4.079 6.261 1.00 87.19 89 GLN A O 1
ATOM 695 N N . LYS A 1 90 ? -13.565 6.023 5.608 1.00 89.62 90 LYS A N 1
ATOM 696 C CA . LYS A 1 90 ? -14.188 6.010 4.272 1.00 89.62 90 LYS A CA 1
ATOM 697 C C . LYS A 1 90 ? -13.714 4.812 3.453 1.00 89.62 90 LYS A C 1
ATOM 699 O O . LYS A 1 90 ? -14.532 4.158 2.813 1.00 89.62 90 LYS A O 1
ATOM 704 N N . TYR A 1 91 ? -12.421 4.491 3.484 1.00 91.12 91 TYR A N 1
ATOM 705 C CA . TYR A 1 91 ? -11.884 3.324 2.776 1.00 91.12 91 TYR A CA 1
ATOM 706 C C . TYR A 1 91 ? -12.414 2.007 3.349 1.00 91.12 91 TYR A C 1
ATOM 708 O O . TYR A 1 91 ? -12.757 1.107 2.585 1.00 91.12 91 TYR A O 1
ATOM 716 N N . CYS A 1 92 ? -12.563 1.917 4.672 1.00 88.06 92 CYS A N 1
ATOM 717 C CA . CYS A 1 92 ? -13.186 0.772 5.336 1.00 88.06 92 CYS A CA 1
ATOM 718 C C . CYS A 1 92 ? -14.658 0.617 4.933 1.00 88.06 92 CYS A C 1
ATOM 720 O O . CYS A 1 92 ? -15.085 -0.486 4.597 1.00 88.06 92 CYS A O 1
ATOM 722 N N . ALA A 1 93 ? -15.408 1.722 4.868 1.00 87.56 93 ALA A N 1
ATOM 723 C CA . ALA A 1 93 ? -16.793 1.723 4.402 1.00 87.56 93 ALA A CA 1
ATOM 724 C C . ALA A 1 93 ? -16.909 1.278 2.933 1.00 87.56 93 ALA A C 1
ATOM 726 O O . ALA A 1 93 ? -17.747 0.441 2.615 1.00 87.56 93 ALA A O 1
ATOM 727 N N . LEU A 1 94 ? -16.034 1.769 2.047 1.00 87.19 94 LEU A N 1
ATOM 728 C CA . LEU A 1 94 ? -15.994 1.351 0.638 1.00 87.19 94 LEU A CA 1
ATOM 729 C C . LEU A 1 94 ? -15.658 -0.139 0.472 1.00 87.19 94 LEU A C 1
ATOM 731 O O . LEU A 1 94 ? -16.166 -0.788 -0.439 1.00 87.19 94 LEU A O 1
ATOM 735 N N . ALA A 1 95 ? -14.822 -0.684 1.356 1.00 86.75 95 ALA A N 1
ATOM 736 C CA . ALA A 1 95 ? -14.449 -2.094 1.354 1.00 86.75 95 ALA A CA 1
ATOM 737 C C . ALA A 1 95 ? -15.463 -3.008 2.072 1.00 86.75 95 ALA A C 1
ATOM 739 O O . ALA A 1 95 ? -15.275 -4.224 2.041 1.00 86.75 95 ALA A O 1
ATOM 740 N N . ASN A 1 96 ? -16.514 -2.453 2.697 1.00 84.69 96 ASN A N 1
ATOM 741 C CA . ASN A 1 96 ? -17.438 -3.151 3.605 1.00 84.69 96 ASN A CA 1
ATOM 742 C C . ASN A 1 96 ? -16.718 -3.895 4.743 1.00 84.69 96 ASN A C 1
ATOM 744 O O . ASN A 1 96 ? -17.036 -5.036 5.076 1.00 84.69 96 ASN A O 1
ATOM 748 N N . VAL A 1 97 ? -15.721 -3.237 5.328 1.00 84.88 97 VAL A N 1
ATOM 749 C CA . VAL A 1 97 ? -14.841 -3.789 6.355 1.00 84.88 97 VAL A CA 1
ATOM 750 C C . VAL A 1 97 ? -14.983 -2.980 7.642 1.00 84.88 97 VAL A C 1
ATOM 752 O O . VAL A 1 97 ? -15.066 -1.754 7.616 1.00 84.88 97 VAL A O 1
ATOM 755 N N . THR A 1 98 ? -15.001 -3.663 8.785 1.00 81.38 98 THR A N 1
ATOM 756 C CA . THR A 1 98 ? -14.978 -3.037 10.114 1.00 81.38 98 THR A CA 1
ATOM 757 C C . THR A 1 98 ? -13.675 -3.406 10.809 1.00 81.38 98 THR A C 1
ATOM 759 O O . THR A 1 98 ? -13.316 -4.581 10.854 1.00 81.38 98 THR A O 1
ATOM 762 N N . LEU A 1 99 ? -12.965 -2.395 11.313 1.00 76.62 99 LEU A N 1
ATOM 763 C CA . LEU A 1 99 ? -11.783 -2.576 12.156 1.00 76.62 99 LEU A CA 1
ATOM 764 C C . LEU A 1 99 ? -12.267 -2.907 13.574 1.00 76.62 99 LEU A C 1
ATOM 766 O O . LEU A 1 99 ? -13.068 -2.143 14.120 1.00 76.62 99 LEU A O 1
ATOM 770 N N . ILE A 1 100 ? -11.831 -4.046 14.119 1.00 67.56 100 ILE A N 1
ATOM 771 C CA . ILE A 1 100 ? -12.254 -4.588 15.425 1.00 67.56 100 ILE A CA 1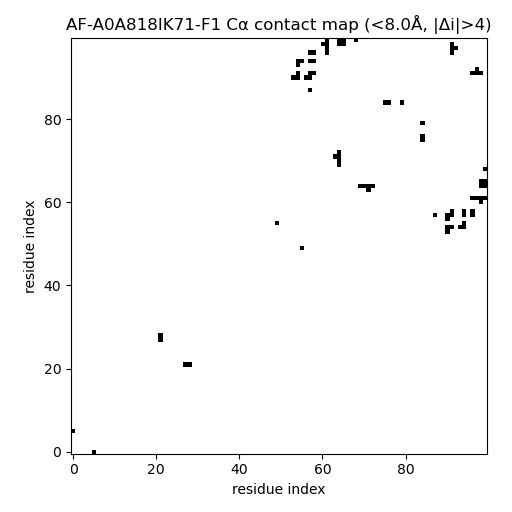
ATOM 772 C C . ILE A 1 100 ? -11.112 -4.460 16.434 1.00 67.56 100 ILE A C 1
ATOM 774 O O . ILE A 1 100 ? -9.947 -4.678 16.035 1.00 67.56 100 ILE A O 1
#

Radius of gyration: 27.09 Å; Cα contacts (8 Å, |Δi|>4): 41; chains: 1; bounding box: 68×32×54 Å

Sequence (100 aa):
MSAAERKKQAQEEAEEELLIGLDDTPDYTPAFSRLAFAKQPRTDLFGSSIPDARCHLAKCLQELTSSHPNQFLSVMTNGLSKEQLLDIQKYCALANVTLI

Solvent-accessible surface area (backbone atoms only — not comparable to full-atom values): 5974 Å² total; per-residue (Å²): 137,55,77,66,56,56,53,50,51,54,49,52,51,53,54,50,54,63,57,65,61,54,79,83,37,90,63,48,66,67,50,48,51,51,59,71,49,66,79,53,76,83,82,55,92,61,69,79,71,66,88,47,68,55,38,50,49,32,50,54,50,30,55,50,21,69,76,39,64,80,57,52,64,60,50,48,68,72,73,46,55,75,68,56,52,50,52,50,50,51,28,15,59,76,49,76,48,72,82,95

Secondary structure (DSSP, 8-state):
--HHHHHHHHHHHHHHHHHHTTSSSTTHHHHHHHHHHTTS----TTTT--S-HHHHHHHHHHHHHHHSTTTHHHHHHHHS-HHHHHHHHHHHHHTT----

Mean predicted aligned error: 15.26 Å

Foldseek 3Di:
DDPVVVVVVVVVVVVVVVVVVPVPDPPPVVVVVCVVCVPPDPDDVCNCVPVDPLLVVLVVQQVVCVVPPPPVVVCCVVVDDPVVVVSNVVSCVVNVHDRD